Protein AF-A0A3P1CJL9-F1 (afdb_monomer)

Foldseek 3Di:
DDPVPDLVSVLVVVCVVVVHDLVPDDPVCNVVSSVVSVVVVVVVVCCVVPPLVVDDPVVSVVVVVVVVVVVVVCCCVVVVCVVVVPPD

Radius of gyration: 16.44 Å; Cα contacts (8 Å, |Δi|>4): 20; chains: 1; bounding box: 30×46×40 Å

Solvent-accessible surface area (backbone atoms only — not comparable to full-atom values): 5133 Å² total; per-residue (Å²): 130,67,66,86,80,35,68,70,52,48,49,54,52,48,31,57,76,71,73,50,58,69,90,76,43,54,74,64,55,48,52,52,53,50,49,51,51,53,48,52,52,54,54,51,52,48,43,61,65,58,55,44,71,71,43,59,72,75,55,32,52,53,50,53,53,47,56,51,46,53,53,50,50,48,50,51,55,59,55,50,50,60,66,67,68,71,79,121

Organism: NCBI:txid2025310

pLDDT: mean 88.86, std 15.03, range [39.25, 98.25]

Sequence (88 aa):
MDKIFNLDYQYSLYLERIALKEEQMSPVQRIETKRAFMGAIGQILLLFRDDIPALPDDQAVAVMEDLFQQTLDFWANAVWKYKLGNDN

Structure (mmCIF, N/CA/C/O backbone):
data_AF-A0A3P1CJL9-F1
#
_entry.id   AF-A0A3P1CJL9-F1
#
loop_
_atom_site.group_PDB
_atom_site.id
_atom_site.type_symbol
_atom_site.label_atom_id
_atom_site.label_alt_id
_atom_site.label_comp_id
_atom_site.label_asym_id
_atom_site.label_entity_id
_atom_site.label_seq_id
_atom_site.pdbx_PDB_ins_code
_atom_site.Cartn_x
_atom_site.Cartn_y
_atom_site.Cartn_z
_atom_site.occupancy
_atom_site.B_iso_or_equiv
_atom_site.auth_seq_id
_atom_site.auth_comp_id
_atom_site.auth_asym_id
_atom_site.auth_atom_id
_atom_site.pdbx_PDB_model_num
ATOM 1 N N . MET A 1 1 ? -9.076 19.158 -7.374 1.00 69.50 1 MET A N 1
ATOM 2 C CA . MET A 1 1 ? -8.348 17.882 -7.526 1.00 69.50 1 MET A CA 1
ATOM 3 C C . MET A 1 1 ? -9.367 16.776 -7.355 1.00 69.50 1 MET A C 1
ATOM 5 O O . MET A 1 1 ? -10.198 16.902 -6.462 1.00 69.50 1 MET A O 1
ATOM 9 N N . ASP A 1 2 ? -9.384 15.791 -8.251 1.00 86.69 2 ASP A N 1
ATOM 10 C CA . ASP A 1 2 ? -10.358 14.699 -8.179 1.00 86.69 2 ASP A CA 1
ATOM 11 C C . ASP A 1 2 ? -10.201 13.946 -6.845 1.00 86.69 2 ASP A C 1
ATOM 13 O O . ASP A 1 2 ? -9.081 13.736 -6.368 1.00 86.69 2 ASP A O 1
ATOM 17 N N . LYS A 1 3 ? -11.327 13.582 -6.224 1.00 90.00 3 LYS A N 1
ATOM 18 C CA . LYS A 1 3 ? -11.382 12.925 -4.913 1.00 90.00 3 LYS A CA 1
ATOM 19 C C . LYS A 1 3 ? -10.588 11.620 -4.921 1.00 90.00 3 LYS A C 1
ATOM 21 O O . LYS A 1 3 ? -10.008 11.263 -3.900 1.00 90.00 3 LYS A O 1
ATOM 26 N N . ILE A 1 4 ? -10.502 10.950 -6.072 1.00 92.94 4 ILE A N 1
ATOM 27 C CA . ILE A 1 4 ? -9.732 9.713 -6.241 1.00 92.94 4 ILE A CA 1
ATOM 28 C C . ILE A 1 4 ? -8.235 9.880 -5.932 1.00 92.94 4 ILE A C 1
ATOM 30 O O . ILE A 1 4 ? -7.600 8.908 -5.544 1.00 92.94 4 ILE A O 1
ATOM 34 N N . PHE A 1 5 ? -7.671 11.088 -6.029 1.00 93.88 5 PHE A N 1
ATOM 35 C CA . PHE A 1 5 ? -6.258 11.343 -5.714 1.00 93.88 5 PHE A CA 1
ATOM 36 C C . PHE A 1 5 ? -6.024 11.769 -4.254 1.00 93.88 5 PHE A C 1
ATOM 38 O O . PHE A 1 5 ? -4.906 12.108 -3.875 1.00 93.88 5 PHE A O 1
ATOM 45 N N . ASN A 1 6 ? -7.063 11.764 -3.415 1.00 96.25 6 ASN A N 1
ATOM 46 C CA . ASN A 1 6 ? -6.949 12.056 -1.991 1.00 96.25 6 ASN A CA 1
ATOM 47 C C . ASN A 1 6 ? -6.671 10.769 -1.189 1.00 96.25 6 ASN A C 1
ATOM 49 O O . ASN A 1 6 ? -7.447 9.815 -1.242 1.00 96.25 6 ASN A O 1
ATOM 53 N N . LEU A 1 7 ? -5.584 10.754 -0.410 1.00 96.50 7 LEU A N 1
ATOM 54 C CA . LEU A 1 7 ? -5.161 9.565 0.339 1.00 96.50 7 LEU A CA 1
ATOM 55 C C . LEU A 1 7 ? -6.097 9.186 1.491 1.00 96.50 7 LEU A C 1
ATOM 57 O O . LEU A 1 7 ? -6.237 8.000 1.774 1.00 96.50 7 LEU A O 1
ATOM 61 N N . ASP A 1 8 ? -6.782 10.141 2.123 1.00 96.50 8 ASP A N 1
ATOM 62 C CA . ASP A 1 8 ? -7.794 9.819 3.138 1.00 96.50 8 ASP A CA 1
ATOM 63 C C . ASP A 1 8 ? -9.022 9.152 2.499 1.00 96.50 8 ASP A C 1
ATOM 65 O O . ASP A 1 8 ? -9.597 8.222 3.064 1.00 96.50 8 ASP A O 1
ATOM 69 N N . TYR A 1 9 ? -9.396 9.561 1.284 1.00 96.69 9 TYR A N 1
ATOM 70 C CA . TYR A 1 9 ? -10.440 8.875 0.529 1.00 96.69 9 TYR A CA 1
ATOM 71 C C . TYR A 1 9 ? -10.002 7.469 0.101 1.00 96.69 9 TYR A C 1
ATOM 73 O O . TYR A 1 9 ? -10.761 6.517 0.276 1.00 96.69 9 TYR A O 1
ATOM 81 N N . GLN A 1 10 ? -8.768 7.299 -0.378 1.00 97.19 10 GLN A N 1
ATOM 82 C CA . GLN A 1 10 ? -8.240 5.967 -0.692 1.00 97.19 10 GLN A CA 1
ATOM 83 C C . GLN A 1 10 ? -8.154 5.069 0.546 1.00 97.19 10 GLN A C 1
ATOM 85 O O . GLN A 1 10 ? -8.455 3.881 0.451 1.00 97.19 10 GLN A O 1
ATOM 90 N N . TYR A 1 11 ? -7.836 5.632 1.713 1.00 97.25 11 TYR A N 1
ATOM 91 C CA . TYR A 1 11 ? -7.897 4.910 2.980 1.00 97.25 11 TYR A CA 1
ATOM 92 C C . TYR A 1 11 ? -9.322 4.435 3.292 1.00 97.25 11 TYR A C 1
ATOM 94 O O . TYR A 1 11 ? -9.509 3.266 3.622 1.00 97.25 11 TYR A O 1
ATOM 102 N N . SER A 1 12 ? -10.344 5.282 3.103 1.00 95.88 12 SER A N 1
ATOM 103 C CA . SER A 1 12 ? -11.740 4.851 3.294 1.00 95.88 12 SER A CA 1
ATOM 104 C C . SER A 1 12 ? -12.147 3.711 2.352 1.00 95.88 12 SER A C 1
ATOM 106 O O . SER A 1 12 ? -12.778 2.752 2.792 1.00 95.88 12 SER A O 1
ATOM 108 N N . LEU A 1 13 ? -11.713 3.755 1.087 1.00 95.69 13 LEU A N 1
ATOM 109 C CA . LEU A 1 13 ? -11.961 2.680 0.123 1.00 95.69 13 LEU A CA 1
ATOM 110 C C . LEU A 1 13 ? -11.208 1.400 0.493 1.00 95.69 13 LEU A C 1
ATOM 112 O O . LEU A 1 13 ? -11.719 0.301 0.299 1.00 95.69 13 LEU A O 1
ATOM 116 N N . TYR A 1 14 ? -9.984 1.524 1.008 1.00 94.81 14 TYR A N 1
ATOM 117 C CA . TYR A 1 14 ? -9.223 0.386 1.508 1.00 94.81 14 TYR A CA 1
ATOM 118 C C . TYR A 1 14 ? -9.979 -0.320 2.634 1.00 94.81 14 TYR A C 1
ATOM 120 O O . TYR A 1 14 ? -10.202 -1.524 2.526 1.00 94.81 14 TYR A O 1
ATOM 128 N N . LEU A 1 15 ? -10.436 0.421 3.649 1.00 95.62 15 LEU A N 1
ATOM 129 C CA . LEU A 1 15 ? -11.210 -0.138 4.760 1.00 95.62 15 LEU A CA 1
ATOM 130 C C . LEU A 1 15 ? -12.487 -0.842 4.281 1.00 95.62 15 LEU A C 1
ATOM 132 O O . LEU A 1 15 ? -12.768 -1.955 4.724 1.00 95.62 15 LEU A O 1
ATOM 136 N N . GLU A 1 16 ? -13.206 -0.245 3.326 1.00 93.56 16 GLU A N 1
ATOM 137 C CA . GLU A 1 16 ? -14.391 -0.851 2.709 1.00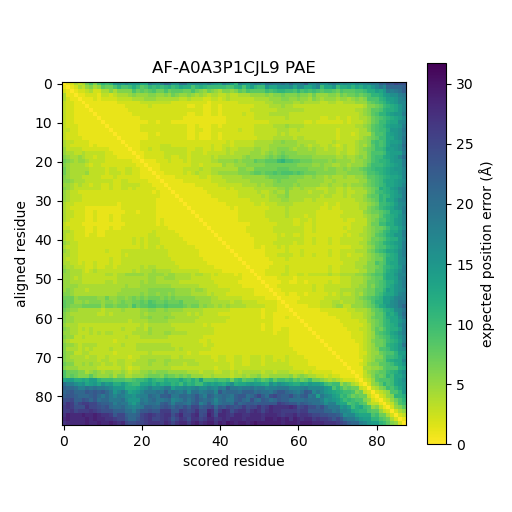 93.56 16 GLU A CA 1
ATOM 138 C C . GLU A 1 16 ? -14.063 -2.185 2.016 1.00 93.56 16 GLU A C 1
ATOM 140 O O . GLU A 1 16 ? -14.735 -3.188 2.256 1.00 93.56 16 GLU A 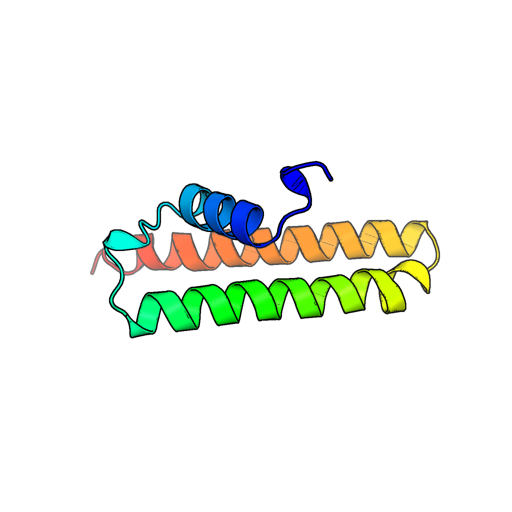O 1
ATOM 145 N N . ARG A 1 17 ? -12.991 -2.232 1.212 1.00 89.94 17 ARG A N 1
ATOM 146 C CA . ARG A 1 17 ? -12.573 -3.435 0.464 1.00 89.94 17 ARG A CA 1
ATOM 147 C C . ARG A 1 17 ? -12.207 -4.608 1.366 1.00 89.94 17 ARG A C 1
ATOM 149 O O . ARG A 1 17 ? -12.455 -5.751 0.994 1.00 89.94 17 ARG A O 1
ATOM 156 N N . ILE A 1 18 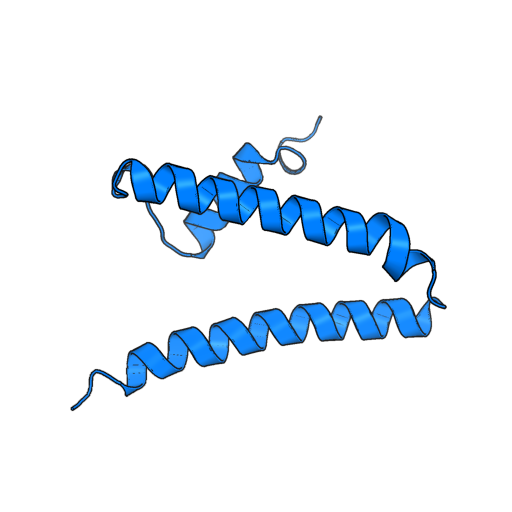? -11.628 -4.336 2.533 1.00 88.88 18 ILE A N 1
ATOM 157 C CA . ILE A 1 18 ? -11.268 -5.373 3.511 1.00 88.88 18 ILE A CA 1
ATOM 158 C C . ILE A 1 18 ? -12.328 -5.559 4.604 1.00 88.88 18 ILE A C 1
ATOM 160 O O . ILE A 1 18 ? -12.069 -6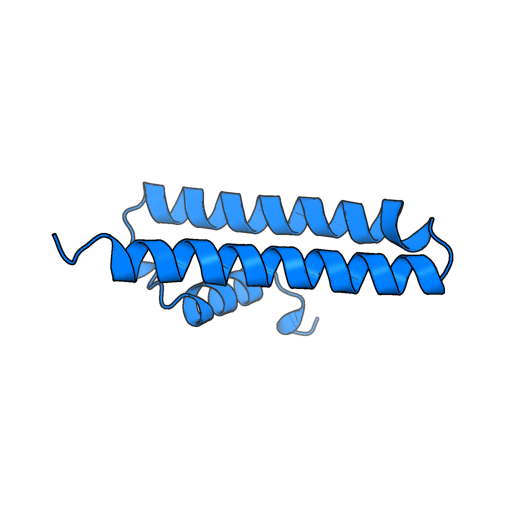.229 5.602 1.00 88.88 18 ILE A O 1
ATOM 164 N N . ALA A 1 19 ? -13.518 -4.976 4.418 1.00 89.88 19 ALA A N 1
ATOM 165 C CA . ALA A 1 19 ? -14.655 -5.060 5.330 1.00 89.88 19 ALA A CA 1
ATOM 166 C C . ALA A 1 19 ? -14.339 -4.639 6.781 1.00 89.88 19 ALA A C 1
ATOM 168 O O . ALA A 1 19 ? -14.931 -5.155 7.732 1.00 89.88 19 ALA A O 1
ATOM 169 N N . LEU A 1 20 ? -13.428 -3.680 6.960 1.00 91.50 20 LEU A N 1
ATOM 170 C CA .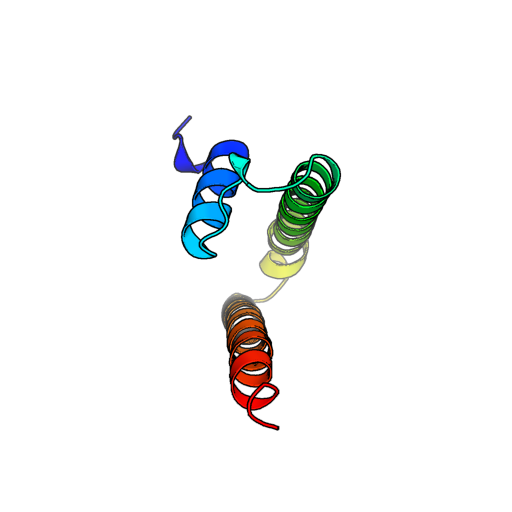 LEU A 1 20 ? -13.119 -3.098 8.261 1.00 91.50 20 LEU A CA 1
ATOM 171 C C . LEU A 1 20 ? -13.917 -1.813 8.490 1.00 91.50 20 LEU A C 1
ATOM 173 O O . LEU A 1 20 ? -13.916 -0.898 7.673 1.00 91.50 20 LEU A O 1
ATOM 177 N N . LYS A 1 21 ? -14.557 -1.724 9.658 1.00 92.69 21 LYS A N 1
ATOM 178 C C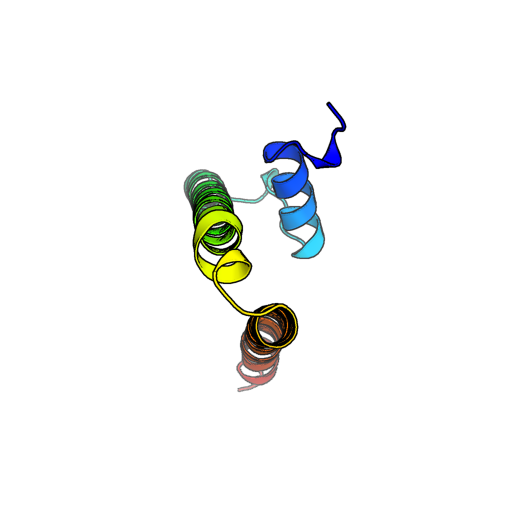A . LYS A 1 21 ? -15.277 -0.532 10.113 1.00 92.69 21 LYS A CA 1
ATOM 179 C C . LYS A 1 21 ? -14.417 0.249 11.093 1.00 92.69 21 LYS A C 1
ATOM 181 O O . LYS A 1 21 ? -14.129 -0.236 12.188 1.00 92.69 21 LYS A O 1
ATOM 186 N N . GLU A 1 22 ? -13.992 1.447 10.707 1.00 92.00 22 GLU A N 1
ATOM 187 C CA . GLU A 1 22 ? -13.078 2.264 11.512 1.00 92.00 22 GLU A CA 1
ATOM 188 C C . GLU A 1 22 ? -13.656 2.558 12.903 1.00 92.00 22 GLU A C 1
ATOM 190 O O . GLU A 1 22 ? -12.961 2.446 13.912 1.00 92.00 22 GLU A O 1
ATOM 195 N N . GLU A 1 23 ? -14.956 2.833 12.988 1.00 93.12 23 GLU A N 1
ATOM 196 C CA . GLU A 1 23 ? -15.680 3.099 14.229 1.00 93.12 23 GLU A CA 1
ATOM 197 C C . GLU A 1 23 ? -15.690 1.913 15.207 1.00 93.12 23 GLU A C 1
ATOM 199 O O . GLU A 1 23 ? -15.858 2.115 16.410 1.00 93.12 23 GLU A O 1
ATOM 204 N N . GLN A 1 24 ? -15.453 0.694 14.719 1.00 94.38 24 GLN A N 1
ATOM 205 C CA . GLN A 1 24 ? -15.381 -0.521 15.535 1.00 94.38 24 GLN A CA 1
ATOM 206 C C . GLN A 1 24 ? -13.958 -0.838 16.008 1.00 94.38 24 GLN A C 1
ATOM 208 O O . GLN A 1 24 ? -13.772 -1.665 16.899 1.00 94.38 24 GLN A O 1
ATOM 213 N N . MET A 1 25 ? -12.946 -0.175 15.448 1.00 95.38 25 MET A N 1
ATOM 214 C CA . MET A 1 25 ? -11.559 -0.349 15.865 1.00 95.38 25 MET A CA 1
ATOM 215 C C . MET A 1 25 ? -11.287 0.370 17.188 1.00 95.38 25 MET A C 1
ATOM 217 O O . MET A 1 25 ? -11.781 1.479 17.422 1.00 95.38 25 MET A O 1
ATOM 221 N N . SER A 1 26 ? -10.425 -0.218 18.019 1.00 96.75 26 SER A N 1
ATOM 222 C CA . SER A 1 26 ? -9.835 0.488 19.161 1.00 96.75 26 SER A CA 1
ATOM 223 C C . SER A 1 26 ? -8.978 1.679 18.691 1.00 96.75 26 SER A C 1
ATOM 225 O O . SER A 1 26 ? -8.483 1.671 17.559 1.00 96.75 26 SER A O 1
ATOM 227 N N . PRO A 1 27 ? -8.731 2.696 19.540 1.00 96.62 27 PRO A N 1
ATOM 228 C CA . PRO A 1 27 ? -7.931 3.861 19.152 1.00 96.62 27 PRO A CA 1
ATOM 229 C C . PRO A 1 27 ? -6.545 3.508 18.595 1.00 96.62 27 PRO A C 1
ATOM 231 O O . PRO A 1 27 ? -6.110 4.097 17.609 1.00 96.62 27 PRO A O 1
ATOM 234 N N . VAL A 1 28 ? -5.876 2.510 19.182 1.00 97.25 28 VAL A N 1
ATOM 235 C CA . VAL A 1 28 ? -4.558 2.045 18.721 1.00 97.25 28 VAL A CA 1
ATOM 236 C C . VAL A 1 28 ? -4.661 1.409 17.336 1.00 97.25 28 VAL A C 1
ATOM 238 O O . VAL A 1 28 ? -3.894 1.761 16.447 1.00 97.25 28 VAL A O 1
ATOM 241 N N . GLN A 1 29 ? -5.645 0.533 17.116 1.00 95.62 29 GLN A N 1
ATOM 242 C CA . GLN A 1 29 ? -5.853 -0.102 15.812 1.00 95.62 29 GLN A CA 1
ATOM 243 C C . GLN A 1 29 ? -6.131 0.923 14.710 1.00 95.62 29 GLN A C 1
ATOM 245 O O . GLN A 1 29 ? -5.572 0.787 13.627 1.00 95.62 29 GLN A O 1
ATOM 250 N N . ARG A 1 30 ? -6.927 1.970 14.976 1.00 95.75 30 ARG A N 1
ATOM 251 C CA . ARG A 1 30 ? -7.176 3.045 13.994 1.00 95.75 30 ARG A CA 1
ATOM 252 C C . ARG A 1 30 ? -5.882 3.734 13.575 1.00 95.75 30 ARG A C 1
ATOM 254 O O . ARG A 1 30 ? -5.622 3.898 12.385 1.00 95.75 30 ARG A O 1
ATOM 261 N N . ILE A 1 31 ? -5.065 4.114 14.558 1.00 96.56 31 ILE A N 1
ATOM 262 C CA . ILE A 1 31 ? -3.803 4.821 14.322 1.00 96.56 31 ILE A CA 1
ATOM 263 C C . ILE A 1 31 ? -2.830 3.931 13.550 1.00 96.56 31 ILE A C 1
ATOM 265 O O . ILE A 1 31 ? -2.295 4.361 12.530 1.00 96.56 31 ILE A O 1
ATOM 269 N N . GLU A 1 32 ? -2.626 2.693 13.997 1.00 97.69 32 GLU A N 1
ATOM 270 C CA . GLU A 1 32 ? -1.660 1.792 13.368 1.00 97.69 32 GLU A CA 1
ATOM 271 C C . GLU A 1 32 ? -2.113 1.330 11.978 1.00 97.69 32 GLU A C 1
ATOM 273 O O . GLU A 1 32 ? -1.297 1.281 11.061 1.00 97.69 32 GLU A O 1
ATOM 278 N N . THR A 1 33 ? -3.414 1.111 11.759 1.00 96.88 33 THR A N 1
ATOM 279 C CA . THR A 1 33 ? -3.951 0.785 10.424 1.00 96.88 33 THR A CA 1
ATOM 280 C C . THR A 1 33 ? -3.728 1.938 9.448 1.00 96.88 33 THR A C 1
ATOM 282 O O . THR A 1 33 ? -3.262 1.722 8.327 1.00 96.88 33 THR A O 1
ATOM 285 N N . LYS A 1 34 ? -3.979 3.183 9.878 1.00 97.44 34 LYS A N 1
ATOM 286 C CA . LYS A 1 34 ? -3.729 4.365 9.046 1.00 97.44 34 LYS A CA 1
ATOM 287 C C . LYS A 1 34 ? -2.237 4.591 8.789 1.00 97.44 34 LYS A C 1
ATOM 289 O O . LYS A 1 34 ? -1.863 4.925 7.666 1.00 97.44 34 LYS A O 1
ATOM 294 N N . ARG A 1 35 ? -1.373 4.384 9.791 1.00 98.12 35 ARG A N 1
ATOM 295 C CA . ARG A 1 35 ? 0.094 4.456 9.638 1.00 98.12 35 ARG A CA 1
ATOM 296 C C . ARG A 1 35 ? 0.608 3.419 8.648 1.00 98.12 35 ARG A C 1
ATOM 298 O O . ARG A 1 35 ? 1.376 3.780 7.762 1.00 98.12 35 ARG A O 1
ATOM 305 N N . ALA A 1 36 ? 0.151 2.173 8.760 1.00 97.25 36 ALA A N 1
ATOM 306 C CA . ALA A 1 36 ? 0.516 1.101 7.841 1.00 97.25 36 ALA A CA 1
ATOM 307 C C . ALA A 1 36 ? 0.074 1.418 6.405 1.00 97.25 36 ALA A C 1
ATOM 309 O O . ALA A 1 36 ? 0.879 1.305 5.483 1.00 97.25 36 ALA A O 1
ATOM 310 N N . PHE A 1 37 ? -1.162 1.897 6.221 1.00 97.75 37 PHE A N 1
ATOM 311 C CA . PHE A 1 37 ? -1.660 2.323 4.912 1.00 97.75 37 PHE A CA 1
ATOM 312 C C . PHE A 1 37 ? -0.803 3.446 4.310 1.00 97.75 37 PHE A C 1
ATOM 314 O O . PHE A 1 37 ? -0.318 3.319 3.189 1.00 97.75 37 PHE A O 1
ATOM 321 N N . MET A 1 38 ? -0.561 4.524 5.062 1.00 98.25 38 MET A N 1
ATOM 322 C CA . MET A 1 38 ? 0.242 5.655 4.582 1.00 98.25 38 MET A CA 1
ATOM 323 C C . MET A 1 38 ? 1.696 5.257 4.301 1.00 98.25 38 MET A C 1
ATOM 325 O O . MET A 1 38 ? 2.268 5.707 3.312 1.00 98.25 38 MET A O 1
ATOM 329 N N . GLY A 1 39 ? 2.284 4.392 5.133 1.00 97.81 39 GLY A N 1
ATOM 330 C CA . GLY A 1 39 ? 3.633 3.863 4.930 1.00 97.81 39 GLY A CA 1
ATOM 331 C C . GLY A 1 39 ? 3.746 3.023 3.657 1.00 97.81 39 GLY A C 1
ATOM 332 O O . GLY A 1 39 ? 4.656 3.245 2.863 1.00 97.81 39 GLY A O 1
ATOM 333 N N . ALA A 1 40 ? 2.790 2.121 3.417 1.00 96.31 40 ALA A N 1
ATOM 334 C CA . ALA A 1 40 ? 2.747 1.308 2.202 1.00 96.31 40 ALA A CA 1
ATOM 335 C C . ALA A 1 40 ? 2.575 2.165 0.937 1.00 96.31 40 ALA A C 1
ATOM 337 O O . ALA A 1 40 ? 3.294 1.964 -0.042 1.00 96.31 40 ALA A O 1
ATOM 338 N N . ILE A 1 41 ? 1.681 3.163 0.971 1.00 96.94 41 ILE A N 1
ATOM 339 C CA . ILE A 1 41 ? 1.510 4.103 -0.146 1.00 96.94 41 ILE A CA 1
ATOM 340 C C . ILE A 1 41 ? 2.781 4.931 -0.373 1.00 96.94 41 ILE A C 1
ATOM 342 O O . ILE A 1 41 ? 3.209 5.102 -1.510 1.00 96.94 41 ILE A O 1
ATOM 346 N N . GLY A 1 42 ? 3.421 5.424 0.688 1.00 96.88 42 GLY A N 1
ATOM 347 C CA . GLY A 1 42 ? 4.687 6.147 0.567 1.00 96.88 42 GLY A CA 1
ATOM 348 C C . GLY A 1 42 ? 5.771 5.300 -0.102 1.00 96.88 42 GLY A C 1
ATOM 349 O O . GLY A 1 42 ? 6.415 5.758 -1.043 1.00 96.88 42 GLY A O 1
ATOM 350 N N . GLN A 1 43 ? 5.921 4.047 0.330 1.00 96.81 43 GLN A N 1
ATOM 351 C CA . GLN A 1 43 ? 6.909 3.128 -0.231 1.00 96.81 43 GLN A CA 1
ATOM 352 C C . GLN A 1 43 ? 6.635 2.803 -1.704 1.00 96.81 43 GLN A C 1
ATOM 354 O O . GLN A 1 43 ? 7.560 2.833 -2.513 1.00 96.81 43 GLN A O 1
ATOM 359 N N . ILE A 1 44 ? 5.381 2.519 -2.076 1.00 95.81 44 ILE A N 1
ATOM 360 C CA . ILE A 1 44 ? 5.063 2.173 -3.466 1.00 95.81 44 ILE A CA 1
ATOM 361 C C . ILE A 1 44 ? 5.225 3.376 -4.406 1.00 95.81 44 ILE A C 1
ATOM 363 O O . ILE A 1 44 ? 5.645 3.213 -5.547 1.00 95.81 44 ILE A O 1
ATOM 367 N N . LEU A 1 45 ? 4.964 4.598 -3.928 1.00 95.81 45 LEU A N 1
ATOM 368 C CA . LEU A 1 45 ? 5.214 5.814 -4.706 1.00 95.81 45 LEU A CA 1
ATOM 369 C C . LEU A 1 45 ? 6.704 6.019 -4.998 1.00 95.81 45 LEU A C 1
ATOM 371 O O . LEU A 1 45 ? 7.033 6.481 -6.085 1.00 95.81 45 LEU A O 1
ATOM 375 N N . LEU A 1 46 ? 7.596 5.673 -4.063 1.00 96.31 46 LEU A N 1
ATOM 376 C CA . LEU A 1 46 ? 9.041 5.703 -4.313 1.00 96.31 46 LEU A CA 1
ATOM 377 C C . LEU A 1 46 ? 9.430 4.680 -5.384 1.00 96.31 46 LEU A C 1
ATOM 379 O O . LEU A 1 46 ? 10.093 5.049 -6.348 1.00 96.31 46 LEU A O 1
ATOM 383 N N . LEU A 1 47 ? 8.925 3.447 -5.274 1.00 96.00 47 LEU A N 1
ATOM 384 C CA . LEU A 1 47 ? 9.168 2.386 -6.256 1.00 96.00 47 LEU A CA 1
ATOM 385 C C . LEU A 1 47 ? 8.731 2.806 -7.673 1.00 96.00 47 LEU A C 1
ATOM 387 O O . LEU A 1 47 ? 9.478 2.643 -8.634 1.00 96.00 47 LEU A O 1
ATOM 391 N N . PHE A 1 48 ? 7.539 3.397 -7.808 1.00 95.12 48 PHE A N 1
ATOM 392 C CA . PHE A 1 48 ? 7.025 3.865 -9.100 1.00 95.12 48 PHE A CA 1
ATOM 393 C C . PHE A 1 48 ? 7.700 5.134 -9.625 1.00 95.12 48 PHE A C 1
ATOM 395 O O . PHE A 1 48 ? 7.635 5.396 -10.824 1.00 95.12 48 PHE A O 1
ATOM 402 N N . ARG A 1 49 ? 8.310 5.941 -8.754 1.00 95.62 49 ARG A N 1
ATOM 403 C CA . ARG A 1 49 ? 9.025 7.156 -9.156 1.00 95.62 49 ARG A CA 1
ATOM 404 C C . ARG A 1 49 ? 10.450 6.850 -9.606 1.00 95.62 49 ARG A C 1
ATOM 406 O O . ARG A 1 49 ? 10.889 7.430 -10.594 1.00 95.62 49 ARG A O 1
ATOM 413 N N . ASP A 1 50 ? 11.148 5.989 -8.871 1.00 95.19 50 ASP A N 1
ATOM 414 C CA . ASP A 1 50 ? 12.598 5.823 -8.995 1.00 95.19 50 ASP A CA 1
ATOM 415 C C . ASP A 1 50 ? 12.980 4.525 -9.718 1.00 95.19 50 ASP A C 1
ATOM 417 O O . ASP A 1 50 ? 13.805 4.559 -10.628 1.00 95.19 50 ASP A O 1
ATOM 421 N N . ASP A 1 51 ? 12.369 3.395 -9.352 1.00 95.62 51 ASP A N 1
ATOM 422 C CA . ASP A 1 51 ? 12.850 2.071 -9.766 1.00 95.62 51 ASP A CA 1
ATOM 423 C C . ASP A 1 51 ? 12.154 1.556 -11.032 1.00 95.62 51 ASP A C 1
ATOM 425 O O . ASP A 1 51 ? 12.817 1.117 -11.970 1.00 95.62 51 ASP A O 1
ATOM 429 N N . ILE A 1 52 ? 10.819 1.639 -11.101 1.00 95.69 52 ILE A N 1
ATOM 430 C CA . ILE A 1 52 ? 10.055 1.162 -12.268 1.00 95.69 52 ILE A CA 1
ATOM 431 C C . ILE A 1 52 ? 10.429 1.923 -13.552 1.00 95.69 52 ILE A C 1
ATOM 433 O O . ILE A 1 52 ? 10.673 1.264 -14.562 1.00 95.69 52 ILE A O 1
ATOM 437 N N . PRO A 1 53 ? 10.545 3.267 -13.560 1.00 95.69 53 PRO A N 1
ATOM 438 C CA . PRO A 1 53 ? 10.914 4.002 -14.772 1.00 95.69 53 PRO A CA 1
ATOM 439 C C . PRO A 1 53 ? 12.375 3.807 -15.201 1.00 95.69 53 PRO A C 1
ATOM 441 O O . PRO A 1 53 ? 12.736 4.201 -16.308 1.00 95.69 53 PRO A O 1
ATOM 444 N N . ALA A 1 54 ? 13.227 3.247 -14.334 1.00 96.38 54 ALA A N 1
ATOM 445 C CA . ALA A 1 54 ? 14.618 2.936 -14.662 1.00 96.38 54 ALA A CA 1
ATOM 446 C C . ALA A 1 54 ? 14.765 1.626 -15.459 1.00 96.38 54 ALA A C 1
ATOM 448 O O . ALA A 1 54 ? 15.854 1.331 -15.960 1.00 96.38 54 ALA A O 1
ATOM 449 N N . LEU A 1 55 ? 13.691 0.840 -15.578 1.00 96.81 55 LEU A N 1
ATOM 450 C CA . LEU A 1 55 ? 13.658 -0.403 -16.339 1.00 96.81 55 LEU A CA 1
ATOM 451 C C . LEU A 1 55 ? 13.246 -0.153 -17.800 1.00 96.81 55 LEU A C 1
ATOM 453 O O . LEU A 1 55 ? 12.491 0.777 -18.079 1.00 96.81 55 LEU A O 1
ATOM 457 N N . PRO A 1 56 ? 13.682 -1.008 -18.742 1.00 97.12 56 PRO A N 1
ATOM 458 C CA . PRO A 1 56 ? 13.067 -1.089 -20.066 1.00 97.12 56 PRO A CA 1
ATOM 459 C C . PRO A 1 56 ? 11.560 -1.383 -19.977 1.00 97.12 56 PRO A C 1
ATOM 461 O O . PRO A 1 56 ? 11.135 -2.116 -19.085 1.00 97.12 56 PRO A O 1
ATOM 464 N N . ASP A 1 57 ? 10.760 -0.855 -20.910 1.00 93.44 57 ASP A N 1
ATOM 465 C CA . ASP A 1 57 ? 9.287 -0.932 -20.874 1.00 93.44 57 ASP A CA 1
ATOM 466 C C . ASP A 1 57 ? 8.742 -2.363 -20.700 1.00 93.44 57 ASP A C 1
ATOM 468 O O . ASP A 1 57 ? 7.817 -2.590 -19.921 1.00 93.44 57 ASP A O 1
ATOM 472 N N . ASP A 1 58 ? 9.323 -3.342 -21.397 1.00 93.31 58 ASP A N 1
ATOM 473 C CA . ASP A 1 58 ? 8.931 -4.754 -21.322 1.00 93.31 58 ASP A CA 1
ATOM 474 C C . ASP A 1 58 ? 9.192 -5.357 -19.933 1.00 93.31 58 ASP A C 1
ATOM 476 O O . ASP A 1 58 ? 8.366 -6.099 -19.397 1.00 93.31 58 ASP A O 1
ATOM 480 N N . GLN A 1 59 ? 10.312 -4.985 -19.315 1.00 96.06 59 GLN A N 1
ATOM 481 C CA . GLN A 1 59 ? 10.663 -5.399 -17.960 1.00 96.06 59 GLN A CA 1
ATOM 482 C C . GLN A 1 59 ? 9.822 -4.672 -16.909 1.00 96.06 59 GLN A C 1
ATOM 484 O O . GLN A 1 59 ? 9.392 -5.296 -15.941 1.00 96.06 59 GLN A O 1
ATOM 489 N N . ALA A 1 60 ? 9.542 -3.381 -17.102 1.00 96.00 60 ALA A N 1
ATOM 490 C CA . ALA A 1 60 ? 8.699 -2.599 -16.204 1.00 96.00 60 ALA A CA 1
ATOM 491 C C . ALA A 1 60 ? 7.289 -3.199 -16.102 1.00 96.00 60 ALA A C 1
ATOM 493 O O . ALA A 1 60 ? 6.765 -3.356 -14.998 1.00 96.00 60 ALA A O 1
ATOM 494 N N . VAL A 1 61 ? 6.693 -3.588 -17.236 1.00 95.81 61 VAL A N 1
ATOM 495 C CA . VAL A 1 61 ? 5.383 -4.259 -17.265 1.00 95.81 61 VAL A CA 1
ATOM 496 C C . VAL A 1 61 ? 5.430 -5.587 -16.512 1.00 95.81 61 VAL A C 1
ATOM 498 O O . VAL A 1 61 ? 4.613 -5.792 -15.616 1.00 95.81 61 VAL A O 1
ATOM 501 N N . ALA A 1 62 ? 6.413 -6.444 -16.804 1.00 96.38 62 ALA A N 1
ATOM 502 C CA . ALA A 1 62 ? 6.546 -7.740 -16.137 1.00 96.38 62 ALA A CA 1
ATOM 503 C C . ALA A 1 62 ? 6.714 -7.601 -14.613 1.00 96.38 62 ALA A C 1
ATOM 505 O O . ALA A 1 62 ? 6.106 -8.346 -13.848 1.00 96.38 62 ALA A O 1
ATOM 506 N N . VAL A 1 63 ? 7.492 -6.614 -14.155 1.00 96.81 63 VAL A N 1
ATOM 507 C CA . VAL A 1 63 ? 7.664 -6.332 -12.723 1.00 96.81 63 VAL A CA 1
ATOM 508 C C . VAL A 1 63 ? 6.364 -5.829 -12.094 1.00 96.81 63 VAL A C 1
ATOM 510 O O . VAL A 1 63 ? 6.019 -6.253 -10.995 1.00 96.81 63 VAL A O 1
ATOM 513 N N . MET A 1 64 ? 5.611 -4.952 -12.763 1.00 95.94 64 MET A N 1
ATOM 514 C CA . MET A 1 64 ? 4.322 -4.483 -12.239 1.00 95.94 64 MET A CA 1
ATOM 515 C C . MET A 1 64 ? 3.291 -5.614 -12.121 1.00 95.94 64 MET A C 1
ATOM 517 O O . MET A 1 64 ? 2.557 -5.665 -11.132 1.00 95.94 64 MET A O 1
ATOM 521 N N . GLU A 1 65 ? 3.249 -6.526 -13.094 1.00 96.44 65 GLU A N 1
ATOM 522 C CA . GLU A 1 65 ? 2.408 -7.726 -13.041 1.00 96.44 65 GLU A CA 1
ATOM 523 C C . GLU A 1 65 ? 2.817 -8.649 -11.887 1.00 96.44 65 GLU A C 1
ATOM 525 O O . GLU A 1 65 ? 1.955 -9.106 -11.134 1.00 96.44 65 GLU A O 1
ATOM 530 N N . ASP A 1 66 ? 4.119 -8.864 -11.693 1.00 96.69 66 ASP A N 1
ATOM 531 C CA . ASP A 1 66 ? 4.643 -9.675 -10.593 1.00 96.69 66 ASP A CA 1
ATOM 532 C C . ASP A 1 66 ? 4.322 -9.063 -9.220 1.00 96.69 66 ASP A C 1
ATOM 534 O O . ASP A 1 66 ? 3.809 -9.754 -8.341 1.00 96.69 66 ASP A O 1
ATOM 538 N N . LEU A 1 67 ? 4.507 -7.750 -9.038 1.00 96.06 67 LEU A N 1
ATOM 539 C CA . LEU A 1 67 ? 4.120 -7.052 -7.805 1.00 96.06 67 LEU A CA 1
ATOM 540 C C . LEU A 1 67 ? 2.628 -7.222 -7.505 1.0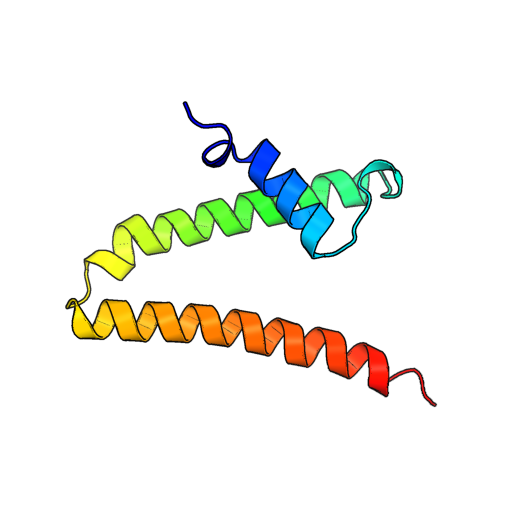0 96.06 67 LEU A C 1
ATOM 542 O O . LEU A 1 67 ? 2.242 -7.456 -6.357 1.00 96.06 67 LEU A O 1
ATOM 546 N N . PHE A 1 68 ? 1.778 -7.129 -8.529 1.00 94.56 68 PHE A N 1
ATOM 547 C CA . PHE A 1 68 ? 0.351 -7.375 -8.372 1.00 94.56 68 PHE A CA 1
ATOM 548 C C . PHE A 1 68 ? 0.083 -8.829 -7.962 1.00 94.56 68 PHE A C 1
ATOM 550 O O . PHE A 1 68 ? -0.641 -9.060 -6.988 1.00 94.56 68 PHE A O 1
ATOM 557 N N . GLN A 1 69 ? 0.722 -9.800 -8.618 1.00 95.94 69 GLN A N 1
ATOM 558 C CA . GLN A 1 69 ? 0.581 -11.216 -8.285 1.00 95.94 69 GLN A CA 1
ATOM 559 C C . GLN A 1 69 ? 1.039 -11.523 -6.853 1.00 95.94 69 GLN A C 1
ATOM 561 O O . GLN A 1 69 ? 0.320 -12.206 -6.127 1.00 95.94 69 GLN A O 1
ATOM 566 N N . GLN A 1 70 ? 2.145 -10.940 -6.385 1.00 94.31 70 GLN A N 1
ATOM 567 C CA . GLN A 1 70 ? 2.601 -11.081 -4.998 1.00 94.31 70 GLN A CA 1
ATOM 568 C C . GLN A 1 70 ? 1.539 -10.613 -3.989 1.00 94.31 70 GLN A C 1
ATOM 570 O O . GLN A 1 70 ? 1.335 -11.255 -2.954 1.00 94.31 70 GLN A O 1
ATOM 575 N N . THR A 1 71 ? 0.818 -9.520 -4.277 1.00 91.25 71 THR A N 1
ATOM 576 C CA . THR A 1 71 ? -0.282 -9.074 -3.402 1.00 91.25 71 THR A CA 1
ATOM 577 C C . THR A 1 71 ? -1.460 -10.044 -3.418 1.00 91.25 71 THR A C 1
ATOM 579 O O . THR A 1 71 ? -2.014 -10.342 -2.358 1.00 91.25 71 THR A O 1
ATOM 582 N N . LEU A 1 72 ? -1.825 -10.577 -4.589 1.00 89.94 72 LEU A N 1
ATOM 583 C CA . LEU A 1 72 ? -2.876 -11.587 -4.711 1.00 89.94 72 LEU A CA 1
ATOM 584 C C . LEU A 1 72 ? -2.510 -12.856 -3.943 1.00 89.94 72 LEU A C 1
ATOM 586 O O . LEU A 1 72 ? -3.334 -13.374 -3.189 1.00 89.94 72 LEU A O 1
ATOM 590 N N . ASP A 1 73 ? -1.269 -13.312 -4.076 1.00 91.75 73 ASP A N 1
ATOM 591 C CA . ASP A 1 73 ? -0.752 -14.494 -3.398 1.00 91.75 73 ASP A CA 1
ATOM 592 C C . ASP A 1 73 ? -0.731 -14.303 -1.884 1.00 91.75 73 ASP A C 1
ATOM 594 O O . ASP A 1 73 ? -1.090 -15.222 -1.143 1.00 91.75 73 ASP A O 1
ATOM 598 N N . PHE A 1 74 ? -0.366 -13.112 -1.397 1.00 88.38 74 PHE A N 1
ATOM 599 C CA . PHE A 1 74 ? -0.478 -12.790 0.022 1.00 88.38 74 PHE A CA 1
ATOM 600 C C . PHE A 1 74 ? -1.921 -12.952 0.504 1.00 88.38 74 PHE A C 1
ATOM 602 O O . PHE A 1 74 ? -2.152 -13.659 1.483 1.00 88.38 74 PHE A O 1
ATOM 609 N N . TRP A 1 75 ? -2.898 -12.354 -0.182 1.00 82.81 75 TRP A N 1
ATOM 610 C CA . TRP A 1 75 ? -4.300 -12.427 0.235 1.00 82.81 75 TRP A CA 1
ATOM 611 C C . TRP A 1 75 ? -4.876 -13.831 0.114 1.00 82.81 75 TRP A C 1
ATOM 613 O O . TRP A 1 75 ? -5.565 -14.278 1.029 1.00 82.81 75 TRP A O 1
ATOM 623 N N . ALA A 1 76 ? -4.554 -14.562 -0.951 1.00 83.56 76 ALA A N 1
ATOM 624 C CA . ALA A 1 76 ? -4.917 -15.963 -1.068 1.00 83.56 76 ALA A CA 1
ATOM 625 C C . ALA A 1 76 ? -4.360 -16.745 0.134 1.00 83.56 76 ALA A C 1
ATOM 627 O O . ALA A 1 76 ? -5.109 -17.354 0.894 1.00 83.56 76 ALA A O 1
ATOM 628 N N . ASN A 1 77 ? -3.061 -16.664 0.402 1.00 80.56 77 ASN A N 1
ATOM 629 C CA . ASN A 1 77 ? -2.448 -17.460 1.460 1.00 80.56 77 ASN A CA 1
ATOM 630 C C . ASN A 1 77 ? -2.842 -17.016 2.879 1.00 80.56 77 ASN A C 1
ATOM 632 O O . ASN A 1 77 ? -3.005 -17.865 3.756 1.00 80.56 77 ASN A O 1
ATOM 636 N N . ALA A 1 78 ? -3.013 -15.718 3.125 1.00 66.94 78 ALA A N 1
ATOM 637 C CA . ALA A 1 78 ? -3.396 -15.180 4.429 1.00 66.94 78 ALA A CA 1
ATOM 638 C C . ALA A 1 78 ? -4.871 -15.462 4.760 1.00 66.94 78 ALA A C 1
ATOM 640 O O . ALA A 1 78 ? -5.188 -15.813 5.897 1.00 66.94 78 ALA A O 1
ATOM 641 N N . VAL A 1 79 ? -5.771 -15.369 3.773 1.00 60.03 79 VAL A N 1
ATOM 642 C CA . VAL A 1 79 ? -7.216 -15.579 3.970 1.00 60.03 79 VAL A CA 1
ATOM 643 C C . VAL A 1 79 ? -7.573 -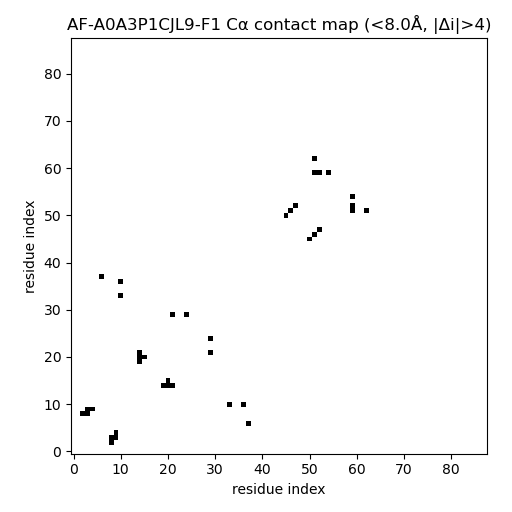17.069 3.969 1.00 60.03 79 VAL A C 1
ATOM 645 O O . VAL A 1 79 ? -8.405 -17.494 4.774 1.00 60.03 79 VAL A O 1
ATOM 648 N N . TRP A 1 80 ? -6.932 -17.896 3.131 1.00 51.56 80 TRP A N 1
ATOM 649 C CA . TRP A 1 80 ? -7.208 -19.339 3.086 1.00 51.56 80 TRP A CA 1
ATOM 650 C C . TRP A 1 80 ? -6.629 -20.099 4.289 1.00 51.56 80 TRP A C 1
ATOM 652 O O . TRP A 1 80 ? -7.297 -20.998 4.801 1.00 51.56 80 TRP A O 1
ATOM 662 N N . LYS A 1 81 ? -5.459 -19.712 4.825 1.00 50.00 81 LYS A N 1
ATOM 663 C CA . LYS A 1 81 ? -4.914 -20.333 6.052 1.00 50.00 81 LYS A CA 1
ATOM 664 C C . LYS A 1 81 ? -5.791 -20.091 7.282 1.00 50.00 81 LYS A C 1
ATOM 666 O O . LYS A 1 81 ? -5.911 -20.981 8.117 1.00 50.00 81 LYS A O 1
ATOM 671 N N . TYR A 1 82 ? -6.447 -18.933 7.378 1.00 48.41 82 TYR A N 1
ATOM 672 C CA . TYR A 1 82 ? -7.355 -18.637 8.492 1.00 48.41 82 TYR A CA 1
ATOM 673 C C . TYR A 1 82 ? -8.674 -19.428 8.413 1.00 48.41 82 TYR A C 1
ATOM 675 O O . TYR A 1 82 ? -9.274 -19.729 9.440 1.00 48.41 82 TYR A O 1
ATOM 683 N N . LYS A 1 83 ? -9.118 -19.796 7.201 1.00 49.56 83 LYS A N 1
ATOM 684 C CA . LYS A 1 83 ? -10.322 -20.621 6.994 1.00 49.56 83 LYS A CA 1
ATOM 685 C C . LYS A 1 83 ? -10.093 -22.116 7.236 1.00 49.56 83 LYS A C 1
ATOM 687 O O . LYS A 1 83 ? -11.025 -22.776 7.658 1.00 49.56 83 LYS A O 1
ATOM 692 N N . LEU A 1 84 ? -8.886 -22.636 6.997 1.00 50.28 84 LEU A N 1
ATOM 693 C CA . LEU A 1 84 ? -8.558 -24.062 7.184 1.00 50.28 84 LEU A CA 1
ATOM 694 C C . LEU A 1 84 ? -7.932 -24.385 8.555 1.00 50.28 84 LEU A C 1
ATOM 696 O O . LEU A 1 84 ? -7.822 -25.551 8.916 1.00 50.28 84 LEU A O 1
ATOM 700 N N . GLY A 1 85 ? -7.488 -23.375 9.310 1.00 48.59 85 GLY A N 1
ATOM 701 C CA . GLY A 1 85 ? -6.856 -23.539 10.627 1.00 48.59 85 GLY A CA 1
ATOM 702 C C . GLY A 1 85 ? -7.805 -23.477 11.831 1.00 48.59 85 GLY A C 1
ATOM 703 O O . GLY A 1 85 ? -7.334 -23.635 12.951 1.00 48.59 85 GLY A O 1
ATOM 704 N N . ASN A 1 86 ? -9.104 -23.243 11.614 1.00 48.62 86 ASN A N 1
ATOM 705 C CA . ASN A 1 86 ? -10.137 -23.192 12.661 1.00 48.62 86 ASN A CA 1
ATOM 706 C C . ASN A 1 86 ? -11.061 -24.429 12.669 1.00 48.62 86 A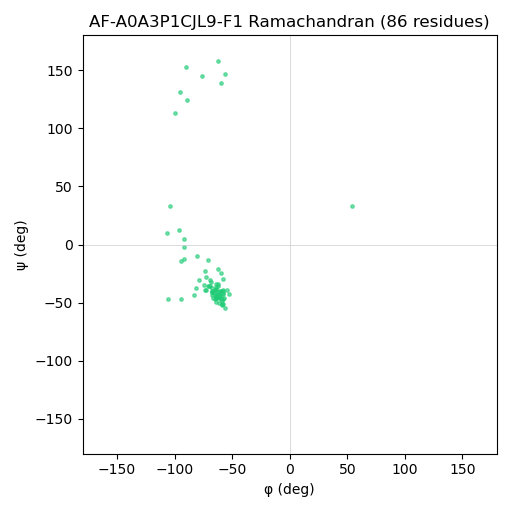SN A C 1
ATOM 708 O O . ASN A 1 86 ? -12.049 -24.433 13.398 1.00 48.62 86 ASN A O 1
ATOM 712 N N . ASP A 1 87 ? -10.724 -25.469 11.899 1.00 49.78 87 ASP A N 1
ATOM 713 C CA . ASP A 1 87 ? -11.452 -26.748 11.845 1.00 49.78 87 ASP A CA 1
ATOM 714 C C . ASP A 1 87 ? -10.722 -27.876 12.615 1.00 49.78 87 ASP A C 1
ATOM 716 O O . ASP A 1 87 ? -10.775 -29.037 12.210 1.00 49.78 87 ASP A O 1
ATOM 720 N N . ASN A 1 88 ? -10.028 -27.551 13.715 1.00 39.25 88 ASN A N 1
ATOM 721 C CA . ASN A 1 88 ? -9.494 -28.536 14.673 1.00 39.25 88 ASN A CA 1
ATOM 722 C C . ASN A 1 88 ? -9.929 -28.210 16.103 1.00 39.25 88 ASN A C 1
ATOM 724 O O . ASN A 1 88 ? -9.539 -27.125 16.593 1.00 39.25 88 ASN A O 1
#

Mean predicted aligned error: 6.06 Å

Secondary structure (DSSP, 8-state):
--GGG-HHHHHHHHHHHTT--GGGS-HHHHHHHHHHHHHHHHHHHHIIIIIGGGS-HHHHHHHHHHHHHHHHHHHHHHHHHHHHSS--